Protein AF-A0A3P1UNA5-F1 (afdb_monomer)

Structure (mmCIF, N/CA/C/O backbone):
data_AF-A0A3P1UNA5-F1
#
_entry.id   AF-A0A3P1UNA5-F1
#
loop_
_atom_site.group_PDB
_atom_site.id
_atom_site.type_symbol
_atom_site.label_atom_id
_atom_site.label_alt_id
_atom_site.label_comp_id
_atom_site.label_asym_id
_atom_site.label_entity_id
_atom_site.label_seq_id
_atom_site.pdbx_PDB_ins_code
_atom_site.Cartn_x
_atom_site.Cartn_y
_atom_site.Cartn_z
_atom_site.occupancy
_atom_site.B_iso_or_equiv
_atom_site.auth_seq_id
_atom_site.auth_comp_id
_atom_site.auth_asym_id
_atom_site.auth_atom_id
_atom_site.pdbx_PDB_model_num
ATOM 1 N N . MET A 1 1 ? -1.701 0.897 20.582 1.00 73.94 1 MET A N 1
ATOM 2 C CA . MET A 1 1 ? -2.559 1.013 19.388 1.00 73.94 1 MET A CA 1
ATOM 3 C C . MET A 1 1 ? -2.277 -0.140 18.445 1.00 73.94 1 MET A C 1
ATOM 5 O O . MET A 1 1 ? -1.118 -0.380 18.092 1.00 73.94 1 MET A O 1
ATOM 9 N N . GLU A 1 2 ? -3.327 -0.855 18.080 1.00 85.75 2 GLU A N 1
ATOM 10 C CA . GLU A 1 2 ? -3.292 -2.037 17.225 1.00 85.75 2 GLU A CA 1
ATOM 11 C C . GLU A 1 2 ? -4.383 -1.935 16.168 1.00 85.75 2 GLU A C 1
ATOM 13 O O . GLU A 1 2 ? -5.428 -1.318 16.398 1.00 85.75 2 GLU A O 1
ATOM 18 N N . ILE A 1 3 ? -4.098 -2.520 15.009 1.00 92.06 3 ILE A N 1
ATOM 19 C CA . ILE A 1 3 ? -5.025 -2.612 13.889 1.00 92.06 3 ILE A CA 1
ATOM 20 C C . ILE A 1 3 ? -5.842 -3.880 14.126 1.00 92.06 3 ILE A C 1
ATOM 22 O O . ILE A 1 3 ? -5.290 -4.974 14.101 1.00 92.06 3 ILE A O 1
ATOM 26 N N . LYS A 1 4 ? -7.141 -3.723 14.377 1.00 94.31 4 LYS A N 1
ATOM 27 C CA . LYS A 1 4 ? -8.074 -4.832 14.606 1.00 94.31 4 LYS A CA 1
ATOM 28 C C . LYS A 1 4 ? -8.324 -5.619 13.327 1.00 94.31 4 LYS A C 1
ATOM 30 O O . LYS A 1 4 ? -8.352 -6.842 13.321 1.00 94.31 4 LYS A O 1
ATOM 35 N N . LYS A 1 5 ? -8.589 -4.879 12.253 1.00 95.94 5 LYS A N 1
ATOM 36 C CA . LYS A 1 5 ? -8.876 -5.391 10.915 1.00 95.94 5 LYS A CA 1
ATOM 37 C C . LYS A 1 5 ? -8.589 -4.310 9.885 1.00 95.94 5 LYS A C 1
ATOM 39 O O . LYS A 1 5 ? -8.547 -3.123 10.215 1.00 95.94 5 LYS A O 1
ATOM 44 N N . TYR A 1 6 ? -8.451 -4.722 8.637 1.00 96.88 6 TYR A N 1
ATOM 45 C CA . TYR A 1 6 ? -8.363 -3.818 7.504 1.00 96.88 6 TYR A CA 1
ATOM 46 C C . TYR A 1 6 ? -9.189 -4.348 6.338 1.00 96.88 6 TYR A C 1
ATOM 48 O O . TYR A 1 6 ? -9.445 -5.544 6.235 1.00 96.88 6 TYR A O 1
ATOM 56 N N . ILE A 1 7 ? -9.609 -3.435 5.470 1.00 97.06 7 ILE A N 1
ATOM 57 C CA . ILE A 1 7 ? -10.307 -3.735 4.223 1.00 97.06 7 ILE A CA 1
ATOM 58 C C . ILE A 1 7 ? -9.559 -3.015 3.109 1.00 97.06 7 ILE A C 1
ATOM 60 O O . ILE A 1 7 ? -9.365 -1.798 3.187 1.00 97.06 7 ILE A O 1
ATOM 64 N N . LEU A 1 8 ? -9.153 -3.757 2.079 1.00 97.56 8 LEU A N 1
ATOM 65 C CA . LEU A 1 8 ? -8.716 -3.175 0.814 1.00 97.56 8 LEU A CA 1
ATOM 66 C C . LEU A 1 8 ? -9.949 -2.591 0.121 1.00 97.56 8 LEU A C 1
ATOM 68 O O . LEU A 1 8 ? -10.838 -3.323 -0.300 1.00 97.56 8 LEU A O 1
ATOM 72 N N . LYS A 1 9 ? -10.029 -1.263 0.058 1.00 97.50 9 LYS A N 1
ATOM 73 C CA . LYS A 1 9 ? -11.167 -0.552 -0.530 1.00 97.50 9 LYS A CA 1
ATOM 74 C C . LYS A 1 9 ? -10.996 -0.361 -2.031 1.00 97.50 9 LYS A C 1
ATOM 76 O O . LYS A 1 9 ? -11.975 -0.416 -2.767 1.00 97.50 9 LYS A O 1
ATOM 81 N N . LYS A 1 10 ? -9.777 -0.039 -2.461 1.00 97.38 10 LYS A N 1
ATOM 82 C CA . LYS A 1 10 ? -9.482 0.273 -3.857 1.00 97.38 10 LYS A CA 1
ATOM 83 C C . LYS A 1 10 ? -8.055 -0.120 -4.200 1.00 97.38 10 LYS A C 1
AT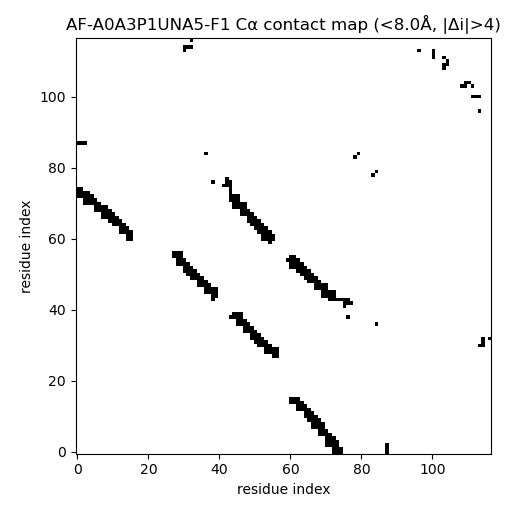OM 85 O O . LYS A 1 10 ? -7.152 0.140 -3.406 1.00 97.38 10 LYS A O 1
ATOM 90 N N . PHE A 1 11 ? -7.874 -0.699 -5.376 1.00 97.50 11 PHE A N 1
ATOM 91 C CA . PHE A 1 11 ? -6.576 -0.996 -5.965 1.00 97.50 11 PHE A CA 1
ATOM 92 C C . PHE A 1 11 ? -6.643 -0.567 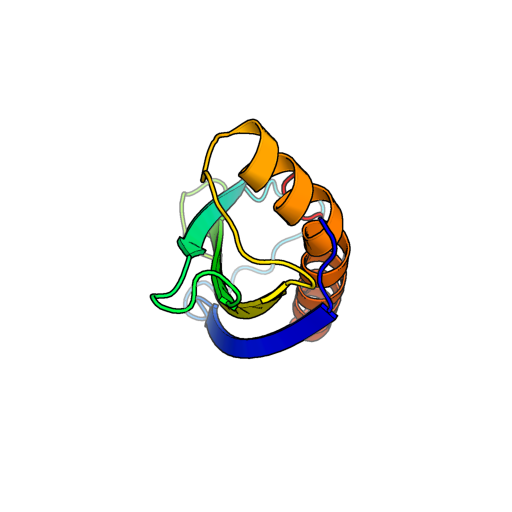-7.433 1.00 97.50 11 PHE A C 1
ATOM 94 O O . PHE A 1 11 ? -7.172 -1.299 -8.263 1.00 97.50 11 PHE A O 1
ATOM 101 N N . ASP A 1 12 ? -6.184 0.648 -7.725 1.00 97.19 12 ASP A N 1
ATOM 102 C CA . ASP A 1 12 ? -6.138 1.186 -9.085 1.00 97.19 12 ASP A CA 1
ATOM 103 C C . ASP A 1 12 ? -4.698 1.241 -9.564 1.00 97.19 12 ASP A C 1
ATOM 105 O O . ASP A 1 12 ? -3.814 1.649 -8.807 1.00 97.19 12 ASP A O 1
ATOM 109 N N . TYR A 1 13 ? -4.481 0.938 -10.835 1.00 95.38 13 TYR A N 1
ATOM 110 C CA . TYR A 1 13 ? -3.198 1.146 -11.479 1.00 95.38 13 TYR A CA 1
ATOM 111 C C . TYR A 1 13 ? -3.372 1.621 -12.921 1.00 95.38 13 TYR A C 1
ATOM 113 O O . TYR A 1 13 ? -4.380 1.333 -13.562 1.00 95.38 13 TYR A O 1
ATOM 121 N N . ASP A 1 14 ? -2.377 2.351 -13.407 1.00 92.62 14 ASP A N 1
ATOM 122 C CA . ASP A 1 14 ? -2.243 2.788 -14.793 1.00 92.62 14 ASP A CA 1
ATOM 123 C C . ASP A 1 14 ? -0.816 2.487 -15.253 1.00 92.62 14 ASP A C 1
ATOM 125 O O . ASP A 1 14 ? 0.144 2.844 -14.564 1.00 92.62 14 ASP A O 1
ATOM 129 N N . ILE A 1 15 ? -0.686 1.789 -16.379 1.00 87.56 15 ILE A N 1
ATOM 130 C CA . ILE A 1 15 ? 0.592 1.364 -16.954 1.00 87.56 15 ILE A CA 1
ATOM 131 C C . ILE A 1 15 ? 0.717 2.006 -18.323 1.00 87.56 15 ILE A C 1
ATOM 133 O O . ILE A 1 15 ? -0.161 1.875 -19.177 1.00 87.56 15 ILE A O 1
ATOM 137 N N . ASN A 1 16 ? 1.849 2.656 -18.558 1.00 82.81 16 ASN A N 1
ATOM 138 C CA . ASN A 1 16 ? 2.115 3.265 -19.846 1.00 82.81 16 ASN A CA 1
ATOM 139 C C . ASN A 1 16 ? 2.558 2.217 -20.876 1.00 82.81 16 ASN A C 1
ATOM 141 O O . ASN A 1 16 ? 3.743 1.951 -21.048 1.00 82.81 16 ASN A O 1
ATOM 145 N N . VAL A 1 17 ? 1.595 1.659 -21.606 1.00 74.00 17 VAL A N 1
ATOM 146 C CA . VAL A 1 17 ? 1.845 0.672 -22.673 1.00 74.00 17 VAL A CA 1
ATOM 147 C C . VAL A 1 17 ? 2.323 1.291 -23.992 1.00 74.00 17 VAL A C 1
ATOM 149 O O . VAL A 1 17 ? 2.671 0.568 -24.924 1.00 74.00 17 VAL A O 1
ATOM 152 N N . SER A 1 18 ? 2.322 2.626 -24.102 1.00 68.19 18 SER A N 1
ATOM 153 C CA . SER A 1 18 ? 2.750 3.321 -25.324 1.00 68.19 18 SER A CA 1
ATOM 154 C C . SER A 1 18 ? 4.273 3.342 -25.471 1.00 68.19 18 SER A C 1
ATOM 156 O O . SER A 1 18 ? 4.792 3.285 -26.587 1.00 68.19 18 SER A O 1
ATOM 158 N N . ASN A 1 19 ? 4.990 3.327 -24.344 1.00 66.06 19 ASN A N 1
ATOM 159 C CA . ASN A 1 19 ? 6.427 3.136 -24.321 1.00 66.06 19 ASN A CA 1
ATOM 160 C C . ASN A 1 19 ? 6.721 1.629 -24.367 1.00 66.06 19 ASN A C 1
ATOM 162 O O . ASN A 1 19 ? 6.765 0.967 -23.337 1.00 66.06 19 ASN A O 1
ATOM 166 N N . LYS A 1 20 ? 6.924 1.066 -25.566 1.00 64.06 20 LYS A N 1
ATOM 167 C CA . LYS A 1 20 ? 7.290 -0.356 -25.777 1.00 64.06 20 LYS A CA 1
ATOM 168 C C . LYS A 1 20 ? 8.699 -0.713 -25.263 1.00 64.06 20 LYS A C 1
ATOM 170 O O . LYS A 1 20 ? 9.281 -1.708 -25.692 1.00 64.06 20 LYS A O 1
ATOM 175 N N . LYS A 1 21 ? 9.280 0.126 -24.408 1.00 69.00 21 LYS A N 1
ATOM 176 C CA . LYS A 1 21 ? 10.603 -0.068 -23.836 1.00 69.00 21 LYS A CA 1
ATOM 177 C C . LYS A 1 21 ? 10.537 -1.210 -22.825 1.00 69.00 21 LYS A C 1
ATOM 179 O O . LYS A 1 21 ? 9.774 -1.163 -21.864 1.00 69.00 21 LYS A O 1
ATOM 184 N N . PHE A 1 22 ? 11.339 -2.240 -23.061 1.00 69.06 22 PHE A N 1
ATOM 185 C CA . PHE A 1 22 ? 11.577 -3.288 -22.079 1.00 69.06 22 PHE A CA 1
ATOM 186 C C . PHE A 1 22 ? 12.664 -2.800 -21.129 1.00 69.06 22 PHE A C 1
ATOM 188 O O . PHE A 1 22 ? 13.791 -2.565 -21.561 1.00 69.06 22 PHE A O 1
ATOM 195 N N . TYR A 1 23 ? 12.312 -2.630 -19.857 1.00 71.81 23 TYR A N 1
ATOM 196 C CA . TYR A 1 23 ? 13.266 -2.215 -18.836 1.00 71.81 23 TYR A CA 1
ATOM 197 C C . TYR A 1 23 ? 14.202 -3.380 -18.504 1.00 71.81 23 TYR A C 1
ATOM 199 O O . TYR A 1 23 ? 13.740 -4.469 -18.151 1.00 71.81 23 TYR A O 1
ATOM 207 N N . THR A 1 24 ? 15.511 -3.170 -18.648 1.00 68.81 24 THR A N 1
ATOM 208 C CA . THR A 1 24 ? 16.523 -4.158 -18.248 1.00 68.81 24 THR A CA 1
ATOM 209 C C . THR A 1 24 ? 16.914 -3.959 -16.778 1.00 68.81 24 THR A C 1
ATOM 211 O O . THR A 1 24 ? 16.713 -2.872 -16.234 1.00 68.81 24 THR A O 1
ATOM 214 N N . PRO A 1 25 ? 17.482 -4.979 -16.104 1.00 67.62 25 PRO A N 1
ATOM 215 C CA . PRO A 1 25 ? 17.882 -4.869 -14.697 1.00 67.62 25 PRO A CA 1
ATOM 216 C C . PRO A 1 25 ? 18.883 -3.743 -14.386 1.00 67.62 25 PRO A C 1
ATOM 218 O O . PRO A 1 25 ? 18.937 -3.288 -13.247 1.00 67.62 25 PRO A O 1
ATOM 221 N N . ASP A 1 26 ? 19.655 -3.294 -15.380 1.00 71.12 26 ASP A N 1
ATOM 222 C CA . ASP A 1 26 ? 20.679 -2.251 -15.228 1.00 71.12 26 ASP A CA 1
ATOM 223 C C . ASP A 1 26 ? 20.108 -0.825 -15.330 1.00 71.12 26 ASP A C 1
ATOM 225 O O . ASP A 1 26 ? 20.807 0.158 -15.071 1.00 71.12 26 ASP A O 1
ATOM 229 N N . GLU A 1 27 ? 18.835 -0.678 -15.708 1.00 76.94 27 GLU A N 1
ATOM 230 C CA . GLU A 1 27 ? 18.196 0.628 -15.803 1.00 76.94 27 GLU A CA 1
ATOM 231 C C . GLU A 1 27 ? 17.719 1.126 -14.438 1.00 76.94 27 GLU A C 1
ATOM 233 O O . GLU A 1 27 ? 17.069 0.432 -13.657 1.00 76.94 27 GLU A O 1
ATOM 238 N N . THR A 1 28 ? 18.010 2.393 -14.152 1.00 81.81 28 THR A N 1
ATOM 239 C CA . THR A 1 28 ? 17.527 3.032 -12.929 1.00 81.81 28 THR A CA 1
ATOM 240 C C . THR A 1 28 ? 16.061 3.424 -13.081 1.00 81.81 28 THR A C 1
ATOM 242 O O . THR A 1 28 ? 15.704 4.241 -13.930 1.00 81.81 28 THR A O 1
ATOM 245 N N . ILE A 1 29 ? 15.221 2.886 -12.199 1.00 87.25 29 ILE A N 1
ATOM 246 C CA . ILE A 1 29 ? 13.813 3.258 -12.063 1.00 87.25 29 ILE A CA 1
ATOM 247 C C . ILE A 1 29 ? 13.651 4.080 -10.785 1.00 87.25 29 ILE A C 1
ATOM 249 O O . ILE A 1 29 ? 14.028 3.648 -9.694 1.00 87.25 29 ILE A O 1
ATOM 253 N N . LYS A 1 30 ? 13.050 5.264 -10.900 1.00 91.25 30 LYS A N 1
ATOM 254 C CA . LYS A 1 30 ? 12.744 6.123 -9.753 1.00 91.25 30 LYS A CA 1
ATOM 255 C C . LYS A 1 30 ? 11.314 5.868 -9.298 1.00 91.25 30 LYS A C 1
ATOM 257 O O . LYS A 1 30 ? 10.395 5.764 -10.106 1.00 91.25 30 LYS A O 1
ATOM 262 N N . GLN A 1 31 ? 11.115 5.812 -7.986 1.00 93.44 31 GLN A N 1
ATOM 263 C CA . GLN A 1 31 ? 9.797 5.641 -7.381 1.00 93.44 31 GLN A CA 1
ATOM 264 C C . GLN A 1 31 ? 9.511 6.762 -6.388 1.00 93.44 31 GLN A C 1
ATOM 266 O O . GLN A 1 31 ? 10.363 7.127 -5.578 1.00 93.44 31 GLN A O 1
ATOM 271 N N . LYS A 1 32 ? 8.286 7.285 -6.422 1.00 94.25 32 LYS A N 1
ATOM 272 C CA . LYS A 1 32 ? 7.793 8.286 -5.479 1.00 94.25 32 LYS A CA 1
ATOM 273 C C . LYS A 1 32 ? 6.622 7.720 -4.690 1.00 94.25 32 LYS A C 1
ATOM 275 O O . LYS A 1 32 ? 5.553 7.480 -5.246 1.00 94.25 32 LYS A O 1
ATOM 280 N N . LEU A 1 33 ? 6.824 7.552 -3.385 1.00 96.19 33 LEU A N 1
ATOM 281 C CA . LEU A 1 33 ? 5.790 7.120 -2.452 1.00 96.19 33 LEU A CA 1
ATOM 282 C C . LEU A 1 33 ? 5.046 8.330 -1.874 1.00 96.19 33 LEU A C 1
ATOM 284 O O . LEU A 1 33 ? 5.642 9.231 -1.287 1.00 96.19 33 LEU A O 1
ATOM 288 N N . GLY A 1 34 ? 3.724 8.334 -2.012 1.00 96.62 34 GLY A N 1
ATOM 289 C CA . GLY A 1 34 ? 2.822 9.260 -1.337 1.00 96.62 34 GLY A CA 1
ATOM 290 C C . GLY A 1 34 ? 1.911 8.511 -0.373 1.00 96.62 34 GLY A C 1
ATOM 291 O O . GLY A 1 34 ? 1.250 7.552 -0.765 1.00 96.62 34 GLY A O 1
ATOM 292 N N . ILE A 1 35 ? 1.830 8.968 0.876 1.00 96.44 35 ILE A N 1
ATOM 293 C CA . ILE A 1 35 ? 0.959 8.377 1.898 1.00 96.44 35 ILE A CA 1
ATOM 294 C C . ILE A 1 35 ? 0.004 9.447 2.413 1.00 96.44 35 ILE A C 1
ATOM 296 O O . ILE A 1 35 ? 0.427 10.521 2.833 1.00 96.44 35 ILE A O 1
ATOM 300 N N . ASN A 1 36 ? -1.291 9.147 2.403 1.00 95.81 36 ASN A N 1
ATOM 301 C CA . ASN A 1 36 ? -2.312 9.990 3.009 1.00 95.81 36 ASN A CA 1
ATOM 302 C C . ASN A 1 36 ? -3.069 9.212 4.086 1.00 95.81 36 ASN A C 1
ATOM 304 O O . ASN A 1 36 ? -3.553 8.102 3.847 1.00 95.81 36 ASN A O 1
ATOM 308 N N . VAL A 1 37 ? -3.190 9.824 5.260 1.00 94.19 37 VAL A N 1
ATOM 309 C CA . VAL A 1 37 ? -3.806 9.241 6.447 1.00 94.19 37 VAL A CA 1
ATOM 310 C C . VAL A 1 37 ? -4.932 10.148 6.915 1.00 94.19 37 VAL A C 1
ATOM 312 O O . VAL A 1 37 ? -4.724 11.330 7.169 1.00 94.19 37 VAL A O 1
ATOM 315 N N . LYS A 1 38 ? -6.136 9.591 7.053 1.00 94.88 38 LYS A N 1
ATOM 316 C CA . LYS A 1 38 ? -7.310 10.328 7.524 1.00 94.88 38 LYS A CA 1
ATOM 317 C C . LYS A 1 38 ? -8.116 9.484 8.497 1.00 94.88 38 LYS A C 1
ATOM 319 O O . LYS A 1 38 ? -8.654 8.451 8.114 1.00 94.88 38 LYS A O 1
ATOM 324 N N . VAL A 1 39 ? -8.257 9.938 9.737 1.00 93.38 39 VAL A N 1
ATOM 325 C CA . VAL A 1 39 ? -9.183 9.323 10.700 1.00 93.38 39 VAL A CA 1
ATOM 326 C C . VAL A 1 39 ? -10.625 9.680 10.328 1.00 93.38 39 VAL A C 1
ATOM 32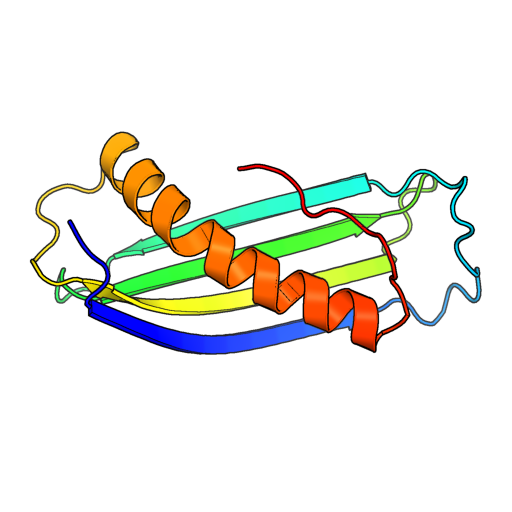8 O O . VAL A 1 39 ? -10.909 10.789 9.867 1.00 93.38 39 VAL A O 1
ATOM 331 N N . LEU A 1 40 ? -11.530 8.712 10.455 1.00 93.75 40 LEU A N 1
ATOM 332 C CA . LEU A 1 40 ? -12.953 8.874 10.176 1.00 93.75 40 LEU A CA 1
ATOM 333 C C . LEU A 1 40 ? -13.690 9.427 11.403 1.00 93.75 40 LEU A C 1
ATOM 335 O O . LEU A 1 40 ? -13.150 9.489 12.504 1.00 93.75 40 LEU A O 1
ATOM 339 N N . LYS A 1 41 ? -14.944 9.847 11.206 1.00 91.81 41 LYS A N 1
ATOM 340 C CA . LYS A 1 41 ? -15.741 10.527 12.242 1.00 91.81 41 LYS A CA 1
ATOM 341 C C . LYS A 1 41 ? -15.901 9.707 13.528 1.00 91.81 41 LYS A C 1
ATOM 343 O O . LYS A 1 41 ? -15.937 10.286 14.603 1.00 91.81 41 LYS A O 1
ATOM 348 N N . ASP A 1 42 ? -15.957 8.384 13.410 1.00 92.06 42 ASP A N 1
ATOM 349 C CA . ASP A 1 42 ? -16.089 7.455 14.539 1.00 92.06 42 ASP A CA 1
ATOM 350 C C . ASP A 1 42 ? -14.816 7.306 15.388 1.00 92.06 42 ASP A C 1
ATOM 352 O O . ASP A 1 42 ? -14.838 6.588 16.384 1.00 92.06 42 ASP A O 1
ATOM 356 N N . ARG A 1 43 ? -13.697 7.924 14.977 1.00 91.75 43 ARG A N 1
ATOM 357 C CA . ARG A 1 43 ? -12.372 7.846 15.614 1.00 91.75 43 ARG A CA 1
ATOM 358 C C . ARG A 1 43 ? -11.813 6.430 15.795 1.00 91.75 43 ARG A C 1
ATOM 360 O O . ARG A 1 43 ? -10.713 6.289 16.317 1.00 91.75 43 ARG A O 1
ATOM 367 N N . LYS A 1 44 ? -12.503 5.387 15.333 1.00 94.00 44 LYS A N 1
ATOM 368 C CA . LYS A 1 44 ? -12.054 3.985 15.356 1.00 94.00 44 LYS A CA 1
ATOM 369 C C . LYS A 1 44 ? -11.573 3.530 13.994 1.00 94.00 44 LYS A C 1
ATOM 371 O O . LYS A 1 44 ? -10.766 2.608 13.910 1.00 94.00 44 LYS A O 1
ATOM 376 N N . ASN A 1 45 ? -12.057 4.159 12.932 1.00 95.31 45 ASN A N 1
ATOM 377 C CA . ASN A 1 45 ? -11.693 3.832 11.572 1.00 95.31 45 ASN A CA 1
ATOM 378 C C . ASN A 1 45 ? -10.782 4.902 10.971 1.00 95.31 45 ASN A C 1
ATOM 380 O O . ASN A 1 45 ? -10.898 6.097 11.241 1.00 95.31 45 ASN A O 1
ATOM 384 N N . MET A 1 46 ? -9.870 4.465 10.114 1.00 94.88 46 MET A N 1
ATOM 385 C CA . MET A 1 46 ? -8.905 5.315 9.435 1.00 94.88 46 MET A CA 1
ATOM 386 C C . MET A 1 46 ? -8.843 4.934 7.963 1.00 94.88 46 MET A C 1
ATOM 388 O O . MET A 1 46 ? -8.689 3.766 7.618 1.00 94.88 46 MET A O 1
ATOM 392 N N . LYS A 1 47 ? -8.931 5.929 7.084 1.00 96.62 47 LYS A N 1
ATOM 393 C CA . LYS A 1 47 ? -8.589 5.781 5.677 1.00 96.62 47 LYS A CA 1
ATOM 394 C C . LYS A 1 47 ? -7.082 5.944 5.516 1.00 96.62 47 LYS A C 1
ATOM 396 O O . LYS A 1 47 ? -6.519 6.958 5.929 1.00 96.62 47 LYS A O 1
ATOM 401 N N . LEU A 1 48 ? -6.467 4.966 4.871 1.00 96.88 48 LEU A N 1
ATOM 402 C CA . LEU A 1 48 ? -5.057 4.978 4.516 1.00 96.88 48 LEU A CA 1
ATOM 403 C C . LEU A 1 48 ? -4.942 4.822 3.002 1.00 96.88 48 LEU A C 1
ATOM 405 O O . LEU A 1 48 ? -5.487 3.877 2.440 1.00 96.88 48 LEU A O 1
ATOM 409 N N . ALA A 1 49 ? -4.292 5.768 2.335 1.00 97.75 49 ALA A N 1
ATOM 410 C CA . ALA A 1 49 ? -4.101 5.735 0.892 1.00 97.75 49 ALA A CA 1
ATOM 411 C C . ALA A 1 49 ? -2.615 5.825 0.559 1.00 97.75 49 ALA A C 1
ATOM 413 O O . ALA A 1 49 ? -1.951 6.782 0.954 1.00 97.75 49 ALA A O 1
ATOM 414 N N . PHE A 1 50 ? -2.135 4.850 -0.200 1.00 98.00 50 PHE A N 1
ATOM 415 C CA . PHE A 1 50 ? -0.797 4.816 -0.764 1.00 98.00 50 PHE A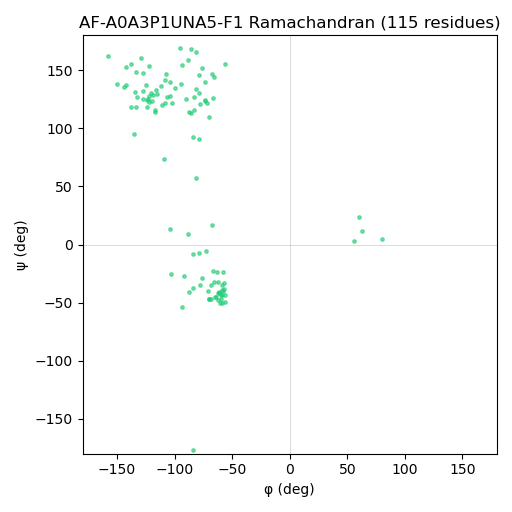 CA 1
ATOM 416 C C . PHE A 1 50 ? -0.865 5.150 -2.247 1.00 98.00 50 PHE A C 1
ATOM 418 O O . PHE A 1 50 ? -1.779 4.715 -2.953 1.00 98.00 50 PHE A O 1
ATOM 425 N N . LYS A 1 51 ? 0.108 5.924 -2.711 1.00 97.62 51 LYS A N 1
ATOM 426 C CA . LYS A 1 51 ? 0.351 6.211 -4.118 1.00 97.62 51 LYS A CA 1
ATOM 427 C C . LYS A 1 51 ? 1.802 5.900 -4.429 1.00 97.62 51 LYS A C 1
ATOM 429 O O . LYS A 1 51 ? 2.667 6.332 -3.671 1.00 97.62 51 LYS A O 1
ATOM 434 N N . ILE A 1 52 ? 2.051 5.178 -5.511 1.00 96.69 52 ILE A N 1
ATOM 435 C CA . ILE A 1 52 ? 3.398 4.980 -6.037 1.00 96.69 52 ILE A CA 1
ATOM 436 C C . ILE A 1 52 ? 3.394 5.435 -7.485 1.00 96.69 52 ILE A C 1
ATOM 438 O O . ILE A 1 52 ? 2.669 4.873 -8.302 1.00 96.69 52 ILE A O 1
ATOM 442 N N . ASP A 1 53 ? 4.205 6.444 -7.775 1.00 94.94 53 ASP A N 1
ATOM 443 C CA . ASP A 1 53 ? 4.516 6.843 -9.141 1.00 94.94 53 ASP A CA 1
ATOM 444 C C . ASP A 1 53 ? 5.905 6.303 -9.481 1.00 94.94 53 ASP A C 1
ATOM 446 O O . ASP A 1 53 ? 6.881 6.598 -8.785 1.00 94.94 53 ASP A O 1
ATOM 450 N N . MET A 1 54 ? 5.981 5.491 -10.527 1.00 92.62 54 MET A N 1
ATOM 451 C CA . MET A 1 54 ? 7.207 4.902 -11.041 1.00 92.62 54 MET A CA 1
ATOM 452 C C . MET A 1 54 ? 7.552 5.574 -12.365 1.00 92.62 54 MET A C 1
ATOM 454 O O . MET A 1 54 ? 6.746 5.556 -13.299 1.00 92.62 54 MET A O 1
ATOM 458 N N . ILE A 1 55 ? 8.737 6.171 -12.432 1.00 91.19 55 ILE A N 1
ATOM 459 C CA . ILE A 1 55 ? 9.238 6.889 -13.603 1.00 91.19 55 ILE A CA 1
ATOM 460 C C . ILE A 1 55 ? 10.623 6.369 -13.978 1.00 91.19 55 ILE A C 1
ATOM 4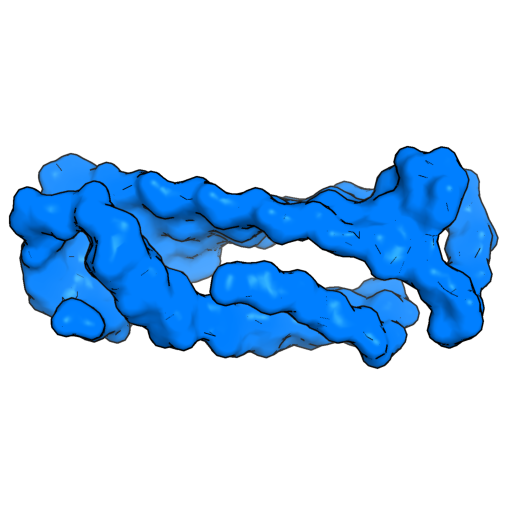62 O O . ILE A 1 55 ? 11.405 5.985 -13.105 1.00 91.19 55 ILE A O 1
ATOM 466 N N . ASP A 1 56 ? 10.933 6.371 -15.267 1.00 86.75 56 ASP A N 1
ATOM 467 C CA . ASP A 1 56 ? 12.290 6.094 -15.732 1.00 86.75 56 ASP A CA 1
ATOM 468 C C . ASP A 1 56 ? 13.179 7.348 -15.701 1.00 86.75 56 ASP A C 1
ATOM 470 O O . ASP A 1 56 ? 12.792 8.428 -15.235 1.00 86.75 56 ASP A O 1
ATOM 474 N N . ASN A 1 57 ? 14.416 7.191 -16.168 1.00 85.62 57 ASN A N 1
ATOM 475 C CA . ASN A 1 57 ? 15.398 8.270 -16.219 1.00 85.62 57 ASN A CA 1
ATOM 476 C C . ASN A 1 57 ? 14.997 9.429 -17.144 1.00 85.62 57 ASN A C 1
ATOM 478 O O . ASN A 1 57 ? 15.417 10.557 -16.884 1.00 85.62 57 ASN A O 1
ATOM 482 N N . ASP A 1 58 ? 14.137 9.180 -18.132 1.00 86.44 58 ASP A N 1
ATOM 483 C CA . ASP A 1 58 ? 13.610 10.184 -19.062 1.00 86.44 58 ASP A CA 1
ATOM 484 C C . ASP A 1 58 ? 12.334 10.858 -18.518 1.00 86.44 58 ASP A C 1
ATOM 486 O O . ASP A 1 58 ? 11.676 11.640 -19.205 1.00 86.44 58 ASP A O 1
ATOM 490 N N . ASN A 1 59 ? 11.990 10.591 -17.251 1.00 86.12 59 ASN A N 1
ATOM 491 C CA . ASN A 1 59 ? 10.766 11.026 -16.575 1.00 86.12 59 ASN A CA 1
ATOM 492 C C . ASN A 1 59 ? 9.479 10.514 -17.243 1.00 86.12 59 ASN A C 1
ATOM 494 O O . ASN A 1 59 ? 8.403 11.096 -17.058 1.00 86.12 59 ASN A O 1
ATOM 498 N N . ILE A 1 60 ? 9.560 9.415 -17.993 1.00 86.38 60 ILE A N 1
ATOM 499 C CA . ILE A 1 60 ? 8.386 8.761 -18.556 1.00 86.38 60 ILE A CA 1
ATOM 500 C C . ILE A 1 60 ? 7.730 7.944 -17.445 1.00 86.38 60 ILE A C 1
ATOM 502 O O . ILE A 1 60 ? 8.381 7.177 -16.736 1.00 86.38 60 ILE A O 1
ATOM 506 N N . ASN A 1 61 ? 6.415 8.111 -17.278 1.00 88.69 61 ASN A N 1
ATOM 507 C CA . ASN A 1 61 ? 5.652 7.295 -16.338 1.00 88.69 61 ASN A CA 1
ATOM 508 C C . ASN A 1 61 ? 5.629 5.846 -16.826 1.00 88.69 61 ASN A C 1
ATOM 510 O O . ASN A 1 61 ? 5.204 5.602 -17.952 1.00 88.69 61 ASN A O 1
ATOM 514 N N . ILE A 1 62 ? 6.034 4.922 -15.959 1.00 89.81 62 ILE A N 1
ATOM 515 C CA . ILE A 1 62 ? 5.967 3.471 -16.165 1.00 89.81 62 ILE A CA 1
ATOM 516 C C . ILE A 1 62 ? 4.663 2.943 -15.569 1.00 89.81 62 ILE A C 1
ATOM 518 O O . ILE A 1 62 ? 3.860 2.304 -16.247 1.00 89.81 62 ILE A O 1
ATOM 522 N N . LEU A 1 63 ? 4.445 3.259 -14.290 1.00 91.81 63 LEU A N 1
ATOM 523 C CA . LEU A 1 63 ? 3.326 2.786 -13.489 1.00 91.81 63 LEU A CA 1
ATOM 524 C C . LEU A 1 63 ? 2.875 3.893 -12.537 1.00 91.81 63 LEU A C 1
ATOM 526 O O . LEU A 1 63 ? 3.690 4.506 -11.848 1.00 91.81 63 LEU A O 1
ATOM 530 N N . LYS A 1 64 ? 1.564 4.094 -12.441 1.00 95.69 64 LYS A N 1
ATOM 531 C CA . LYS A 1 64 ? 0.929 4.848 -11.358 1.00 95.69 64 LYS A CA 1
ATOM 532 C C . LYS A 1 64 ? 0.020 3.912 -10.596 1.00 95.69 64 LYS A C 1
ATOM 534 O O . LYS A 1 64 ? -0.959 3.423 -11.144 1.00 95.69 64 LYS A O 1
ATOM 539 N N . LEU A 1 65 ? 0.331 3.672 -9.332 1.00 97.25 65 LEU A N 1
ATOM 540 C CA . LEU A 1 65 ? -0.428 2.794 -8.453 1.00 97.25 65 LEU A CA 1
ATOM 541 C C . LEU A 1 65 ? -1.103 3.616 -7.361 1.00 97.25 65 LEU A C 1
ATOM 543 O O . LEU A 1 65 ? -0.481 4.473 -6.732 1.00 97.25 65 LEU A O 1
ATOM 547 N N . LYS A 1 66 ? -2.366 3.310 -7.074 1.00 98.06 66 LYS A N 1
ATOM 548 C CA . LYS A 1 66 ? -3.104 3.868 -5.947 1.00 98.06 66 LYS A CA 1
ATOM 549 C C . LYS A 1 66 ? -3.839 2.766 -5.195 1.00 98.06 66 LYS A C 1
ATOM 551 O O . LYS A 1 66 ? -4.759 2.142 -5.715 1.00 98.06 66 LYS A O 1
ATOM 556 N N . VAL A 1 67 ? -3.487 2.594 -3.924 1.00 98.19 67 VAL A N 1
ATOM 557 C CA . VAL A 1 67 ? -4.093 1.590 -3.046 1.00 98.19 67 VAL A CA 1
ATOM 558 C C . VAL A 1 67 ? -4.742 2.274 -1.853 1.00 98.19 67 VAL A C 1
ATOM 560 O O . VAL A 1 67 ? -4.095 3.027 -1.127 1.00 98.19 67 VAL A O 1
ATOM 563 N N . GLU A 1 68 ? -6.032 2.033 -1.641 1.00 98.38 68 GLU A N 1
ATOM 564 C CA . GLU A 1 68 ? -6.794 2.603 -0.534 1.00 98.38 68 GLU A CA 1
ATOM 565 C C . GLU A 1 68 ? -7.290 1.511 0.411 1.00 98.38 68 GLU A C 1
ATOM 567 O O . GLU A 1 68 ? -7.915 0.538 -0.009 1.00 98.38 68 GLU A O 1
ATOM 572 N N . TYR A 1 69 ? -7.099 1.737 1.706 1.00 98.38 69 TYR A N 1
ATOM 573 C CA . TYR A 1 69 ? -7.554 0.879 2.787 1.00 98.38 69 TYR A CA 1
ATOM 574 C C . TYR A 1 69 ? -8.465 1.631 3.750 1.00 98.38 69 TYR A C 1
ATOM 576 O O . TYR A 1 69 ? -8.342 2.846 3.945 1.00 98.38 69 TYR A O 1
ATOM 584 N N . ILE A 1 70 ? -9.342 0.875 4.404 1.00 97.81 70 ILE A N 1
ATOM 585 C CA . ILE A 1 70 ? -9.972 1.275 5.661 1.00 97.81 70 ILE A CA 1
ATOM 586 C C . ILE A 1 70 ? -9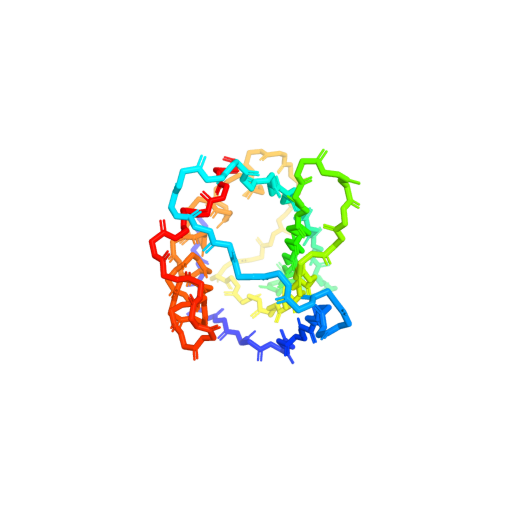.416 0.371 6.757 1.00 97.81 70 ILE A C 1
ATOM 588 O O . ILE A 1 70 ? -9.559 -0.847 6.690 1.00 97.81 70 ILE A O 1
ATOM 592 N N . LEU A 1 71 ? -8.782 0.971 7.759 1.00 96.69 71 LEU A N 1
ATOM 593 C CA . LEU A 1 71 ? -8.289 0.301 8.956 1.00 96.69 71 LEU A CA 1
ATOM 594 C C . LEU A 1 71 ? -9.284 0.518 10.089 1.00 96.69 71 LEU A C 1
ATOM 596 O O . LEU A 1 71 ? -9.703 1.650 10.312 1.00 96.69 71 LEU A O 1
ATOM 600 N N . THR A 1 72 ? -9.604 -0.532 10.835 1.00 96.38 72 THR A N 1
ATOM 601 C CA . THR A 1 72 ? -10.301 -0.424 12.120 1.00 96.38 72 THR A CA 1
ATOM 602 C C . THR A 1 72 ? -9.288 -0.644 13.232 1.00 96.38 72 THR A C 1
ATOM 604 O O . THR A 1 72 ? -8.569 -1.643 13.234 1.00 96.38 72 THR A O 1
ATOM 607 N N . LEU A 1 73 ? -9.231 0.275 14.186 1.00 94.25 73 LEU A N 1
ATOM 608 C CA . LEU A 1 73 ? -8.340 0.226 15.338 1.00 94.25 73 LEU A CA 1
ATOM 609 C C . LEU A 1 73 ? -9.045 -0.415 16.537 1.00 94.25 73 LEU A C 1
ATOM 611 O O . LEU A 1 73 ? -10.271 -0.378 16.644 1.00 94.25 73 LEU A O 1
ATOM 615 N N . ASN A 1 74 ? -8.266 -1.004 17.447 1.00 92.88 74 ASN A N 1
ATOM 616 C CA . ASN A 1 74 ? -8.811 -1.598 18.675 1.00 92.88 74 ASN A CA 1
ATOM 617 C C . ASN A 1 74 ? -9.428 -0.547 19.615 1.00 92.88 74 ASN A C 1
ATOM 619 O O . ASN A 1 74 ? -10.423 -0.837 20.273 1.00 92.88 74 ASN A O 1
ATOM 623 N N . ASN A 1 75 ? -8.879 0.672 19.621 1.00 90.50 75 ASN A N 1
ATOM 624 C CA . ASN A 1 75 ? -9.308 1.782 20.472 1.00 90.50 75 ASN A CA 1
ATOM 625 C C . ASN A 1 75 ? -9.543 3.045 19.633 1.00 90.50 75 ASN A C 1
ATOM 627 O O . ASN A 1 75 ? -9.022 3.164 18.522 1.00 90.50 75 ASN A O 1
ATOM 631 N N . GLU A 1 76 ? -10.297 3.993 20.186 1.00 91.31 76 GLU A N 1
ATOM 632 C CA . GLU A 1 76 ? -10.486 5.314 19.582 1.00 91.31 76 GLU A CA 1
ATOM 633 C C . GLU A 1 76 ? -9.185 6.118 19.544 1.00 91.31 76 GLU A C 1
ATOM 635 O O . GLU A 1 76 ? -8.353 6.059 20.452 1.00 91.31 76 GLU A O 1
ATOM 640 N N . VAL A 1 77 ? -9.021 6.895 18.477 1.00 88.56 77 VAL A N 1
ATOM 641 C CA . VAL A 1 77 ? -7.920 7.839 18.317 1.00 88.56 77 VAL A CA 1
ATOM 642 C C . VAL A 1 77 ? -8.302 9.152 18.981 1.00 88.56 77 VAL A C 1
ATOM 644 O O . VAL A 1 77 ? -9.212 9.846 18.527 1.00 88.56 77 VAL A O 1
ATOM 647 N N . LEU A 1 78 ? -7.589 9.488 20.053 1.00 85.12 78 LEU A N 1
ATOM 648 C CA . LEU A 1 78 ? -7.774 10.745 20.777 1.00 85.12 78 LEU A CA 1
ATOM 649 C C . LEU A 1 78 ? -6.989 11.897 20.139 1.00 85.12 78 LEU A C 1
ATOM 651 O O . LEU A 1 78 ? -7.502 13.008 20.066 1.00 85.12 78 LEU A O 1
ATOM 655 N N . ASP A 1 79 ? -5.783 11.616 19.640 1.00 84.88 79 ASP A N 1
ATOM 656 C CA . ASP A 1 79 ? -4.904 12.598 19.005 1.00 84.88 79 ASP A CA 1
ATOM 657 C C . ASP A 1 79 ? -4.166 11.987 17.800 1.00 84.88 79 ASP A C 1
ATOM 659 O O . ASP A 1 79 ? -3.691 10.847 17.848 1.00 84.88 79 ASP A O 1
ATOM 663 N N . ILE A 1 80 ? -4.084 12.750 16.707 1.00 85.81 80 ILE A N 1
ATOM 664 C CA . ILE A 1 80 ? -3.469 12.348 15.435 1.00 85.81 80 ILE A CA 1
ATOM 665 C C . ILE A 1 80 ? -2.170 13.129 15.269 1.00 85.81 80 ILE A C 1
ATOM 667 O O . ILE A 1 80 ? -2.056 14.045 14.458 1.00 85.81 80 ILE A O 1
ATOM 671 N N . ASN A 1 81 ? -1.166 12.743 16.045 1.00 90.00 81 ASN A N 1
ATOM 672 C CA . ASN A 1 81 ? 0.173 13.302 15.922 1.00 90.00 81 ASN A CA 1
ATOM 673 C C . ASN A 1 81 ? 1.081 12.437 15.030 1.00 90.00 81 ASN A C 1
ATOM 675 O O . ASN A 1 81 ? 0.772 11.296 14.666 1.00 90.00 81 ASN A O 1
ATOM 679 N N . LYS A 1 82 ? 2.250 12.984 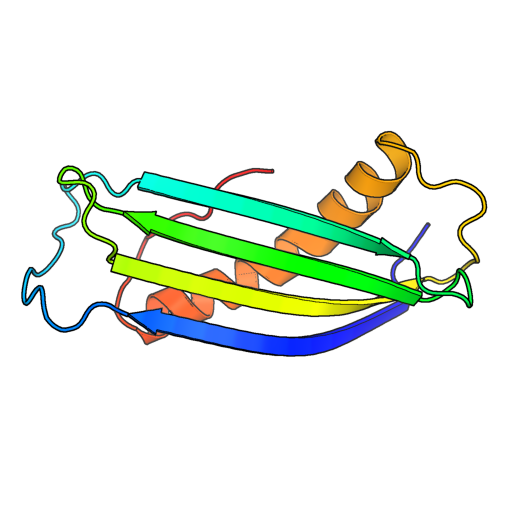14.680 1.00 90.81 82 LYS A N 1
ATOM 680 C CA . LYS A 1 82 ? 3.239 12.323 13.813 1.00 90.81 82 LYS A CA 1
ATOM 681 C C . LYS A 1 82 ? 3.682 10.958 14.356 1.00 90.81 82 LYS A C 1
ATOM 683 O O . LYS A 1 82 ? 3.855 10.019 13.581 1.00 90.81 82 LYS A O 1
ATOM 688 N N . SER A 1 83 ? 3.840 10.836 15.675 1.00 91.56 83 SER A N 1
ATOM 689 C CA . SER A 1 83 ? 4.244 9.585 16.333 1.00 91.56 83 SER A CA 1
ATOM 690 C C . SER A 1 83 ? 3.182 8.497 16.168 1.00 91.56 83 SER A C 1
ATOM 692 O O . SER A 1 83 ? 3.486 7.368 15.776 1.00 91.56 83 SER A O 1
ATOM 694 N N . PHE A 1 84 ? 1.915 8.858 16.377 1.00 90.62 84 PHE A N 1
ATOM 695 C CA . PHE A 1 84 ? 0.782 7.971 16.157 1.00 90.62 84 PHE A CA 1
ATOM 696 C C . PHE A 1 84 ? 0.722 7.470 14.708 1.00 90.62 84 PHE A C 1
ATOM 698 O O . PHE A 1 84 ? 0.661 6.259 14.481 1.00 90.62 84 PHE A O 1
ATOM 705 N N . VAL A 1 85 ? 0.809 8.381 13.732 1.00 91.38 85 VAL A N 1
ATOM 706 C CA . VAL A 1 85 ? 0.795 8.024 12.305 1.00 91.38 85 VAL A CA 1
ATOM 707 C C . VAL A 1 85 ? 1.957 7.088 11.966 1.00 91.38 85 VAL A C 1
ATOM 709 O O . VAL A 1 85 ? 1.729 6.032 11.378 1.00 91.38 85 VAL A O 1
ATOM 712 N N . LYS A 1 86 ? 3.181 7.403 12.414 1.00 93.44 86 LYS A N 1
ATOM 713 C CA . LYS A 1 86 ? 4.363 6.557 12.184 1.00 93.44 86 LYS A CA 1
ATOM 714 C C . LYS A 1 86 ? 4.180 5.147 12.751 1.00 93.44 86 LYS A C 1
ATOM 716 O O . LYS A 1 86 ? 4.552 4.179 12.098 1.00 93.44 86 LYS A O 1
ATOM 721 N N . LYS A 1 87 ? 3.563 5.014 13.929 1.00 92.56 87 LYS A N 1
ATOM 722 C CA . LYS A 1 87 ? 3.291 3.718 14.573 1.00 92.56 87 LYS A CA 1
ATOM 723 C C . LYS A 1 87 ? 2.248 2.878 13.832 1.00 92.56 87 LYS A C 1
ATOM 725 O O . LYS A 1 87 ? 2.340 1.653 13.838 1.00 92.56 87 LYS A O 1
ATOM 730 N N . ILE A 1 88 ? 1.238 3.508 13.233 1.00 92.75 88 ILE A N 1
ATOM 731 C CA . ILE A 1 88 ? 0.267 2.798 12.388 1.00 92.75 88 ILE A CA 1
ATOM 732 C C . ILE A 1 88 ? 0.930 2.356 11.087 1.00 92.75 88 ILE A C 1
ATOM 734 O O . ILE A 1 88 ? 0.814 1.189 10.712 1.00 92.75 88 ILE A O 1
ATOM 738 N N . LEU A 1 89 ? 1.663 3.260 10.433 1.00 94.38 89 LEU A N 1
ATOM 739 C CA . LEU A 1 89 ? 2.350 2.958 9.183 1.00 94.38 89 LEU A CA 1
ATOM 740 C C . LEU A 1 89 ? 3.407 1.871 9.367 1.00 94.38 89 LEU A C 1
ATOM 742 O O . LEU A 1 89 ? 3.426 0.948 8.570 1.00 94.38 89 LEU A O 1
ATOM 746 N N . SER A 1 90 ? 4.196 1.874 10.445 1.00 94.50 90 SER A N 1
ATOM 747 C CA . SER A 1 90 ? 5.229 0.845 10.653 1.00 94.50 90 SER A CA 1
ATOM 748 C C . SER A 1 90 ? 4.653 -0.562 10.778 1.00 94.50 90 SER A C 1
ATOM 750 O O . SER A 1 90 ? 5.270 -1.527 10.338 1.00 94.50 90 SER A O 1
ATOM 752 N N . LYS A 1 91 ? 3.443 -0.683 11.332 1.00 93.69 91 LYS A N 1
ATOM 753 C CA . LYS A 1 91 ? 2.722 -1.955 11.415 1.00 93.69 91 LYS A CA 1
ATOM 754 C C . LYS A 1 91 ? 2.063 -2.348 10.098 1.00 93.69 91 LYS A C 1
ATOM 756 O O . LYS A 1 91 ? 1.961 -3.534 9.804 1.00 93.69 91 LYS A O 1
ATOM 761 N N . PHE A 1 92 ? 1.569 -1.376 9.334 1.00 95.69 92 PHE A N 1
ATOM 762 C CA . PHE A 1 92 ? 0.780 -1.648 8.134 1.00 95.69 92 PHE A CA 1
ATOM 763 C C . PHE A 1 92 ? 1.613 -1.729 6.852 1.00 95.69 92 PHE A C 1
ATOM 765 O O . PHE A 1 92 ? 1.238 -2.440 5.921 1.00 95.69 92 PHE A O 1
ATOM 772 N N . TYR A 1 93 ? 2.753 -1.041 6.802 1.00 95.62 93 TYR A N 1
ATOM 773 C CA . TYR A 1 93 ? 3.616 -0.989 5.629 1.00 95.62 93 TYR A CA 1
ATOM 774 C C . TYR A 1 93 ? 4.055 -2.375 5.149 1.00 95.62 93 TYR A C 1
ATOM 776 O O . TYR A 1 93 ? 3.902 -2.630 3.963 1.00 95.62 93 TYR A O 1
ATOM 784 N N . PRO A 1 94 ? 4.455 -3.329 6.015 1.00 95.31 94 PRO A N 1
ATOM 785 C CA . PRO A 1 94 ? 4.807 -4.676 5.559 1.00 95.31 94 PRO A CA 1
ATOM 786 C C . PRO A 1 94 ? 3.667 -5.404 4.828 1.00 95.31 94 PRO A C 1
ATOM 788 O O . PRO A 1 94 ? 3.910 -6.141 3.873 1.00 95.31 94 PRO A O 1
ATOM 791 N N . ILE A 1 95 ? 2.413 -5.179 5.243 1.00 95.44 95 ILE A N 1
ATOM 792 C CA . ILE A 1 95 ? 1.224 -5.760 4.599 1.00 95.44 95 ILE A CA 1
ATOM 793 C C . ILE A 1 95 ? 1.040 -5.148 3.208 1.00 95.44 95 ILE A C 1
ATOM 795 O O . ILE A 1 95 ? 0.844 -5.867 2.228 1.00 95.44 95 ILE A O 1
ATOM 799 N N . PHE A 1 96 ? 1.143 -3.820 3.124 1.00 96.75 96 PHE A N 1
ATOM 800 C CA . PHE A 1 96 ? 1.092 -3.087 1.864 1.00 96.75 96 PHE A CA 1
ATOM 801 C C . PHE A 1 96 ? 2.220 -3.514 0.913 1.00 96.75 96 PHE A C 1
ATOM 803 O O . PHE A 1 96 ? 1.936 -3.883 -0.224 1.00 96.75 96 PHE A O 1
ATOM 810 N N . SER A 1 97 ? 3.469 -3.548 1.381 1.00 95.88 97 SER A N 1
ATOM 811 C CA . SER A 1 97 ? 4.634 -3.925 0.578 1.00 95.88 97 SER A CA 1
ATOM 812 C C . SER A 1 97 ? 4.495 -5.330 0.010 1.00 95.88 97 SER A C 1
ATOM 814 O O . SER A 1 97 ? 4.733 -5.527 -1.175 1.00 95.88 97 SER A O 1
ATOM 816 N N . LYS A 1 98 ? 4.030 -6.299 0.810 1.00 95.75 98 LYS A N 1
ATOM 817 C CA . LYS A 1 98 ? 3.790 -7.662 0.320 1.00 95.75 98 LYS A CA 1
ATOM 818 C C . LYS A 1 98 ? 2.760 -7.694 -0.815 1.00 95.75 98 LYS A C 1
ATOM 820 O O . LYS A 1 98 ? 2.978 -8.388 -1.804 1.00 95.75 98 LYS A O 1
ATOM 825 N N . LEU A 1 99 ? 1.659 -6.945 -0.694 1.00 96.50 99 LEU A N 1
ATOM 826 C CA . LEU A 1 99 ? 0.650 -6.860 -1.755 1.00 96.50 99 LEU A CA 1
ATOM 827 C C . LEU A 1 99 ? 1.238 -6.266 -3.040 1.00 96.50 99 LEU A C 1
ATOM 829 O O . LEU A 1 99 ? 1.027 -6.815 -4.119 1.00 96.50 99 LEU A O 1
ATOM 833 N N . VAL A 1 100 ? 1.964 -5.152 -2.929 1.00 96.12 100 VAL A N 1
ATOM 834 C CA . VAL A 1 100 ? 2.485 -4.444 -4.104 1.00 96.12 100 VAL A CA 1
ATOM 835 C C . VAL A 1 100 ? 3.611 -5.219 -4.783 1.00 96.12 100 VAL A C 1
ATOM 837 O O . VAL A 1 100 ? 3.606 -5.308 -6.004 1.00 96.12 100 VAL A O 1
ATOM 840 N N . LEU A 1 101 ? 4.519 -5.847 -4.032 1.00 95.12 101 LEU A N 1
ATOM 841 C CA . LEU A 1 101 ? 5.575 -6.688 -4.610 1.00 95.12 101 LEU A CA 1
ATOM 842 C C . LEU A 1 101 ? 4.995 -7.882 -5.378 1.00 95.12 101 LEU A C 1
ATOM 844 O O . LEU A 1 101 ? 5.446 -8.186 -6.480 1.00 95.12 101 LEU A O 1
ATOM 848 N N . ASN A 1 102 ? 3.951 -8.523 -4.843 1.00 95.44 102 ASN A N 1
ATOM 849 C CA . ASN A 1 102 ? 3.245 -9.582 -5.566 1.00 95.44 102 ASN A CA 1
ATOM 850 C C . ASN A 1 102 ? 2.621 -9.060 -6.868 1.00 95.44 102 ASN A C 1
ATOM 852 O O . ASN A 1 102 ? 2.698 -9.730 -7.897 1.00 95.44 102 ASN A O 1
ATOM 856 N N . PHE A 1 103 ? 2.026 -7.865 -6.834 1.00 95.00 103 PHE A N 1
ATOM 857 C CA . PHE A 1 103 ? 1.471 -7.229 -8.025 1.00 95.00 103 PHE A CA 1
ATOM 858 C C . PHE A 1 103 ? 2.554 -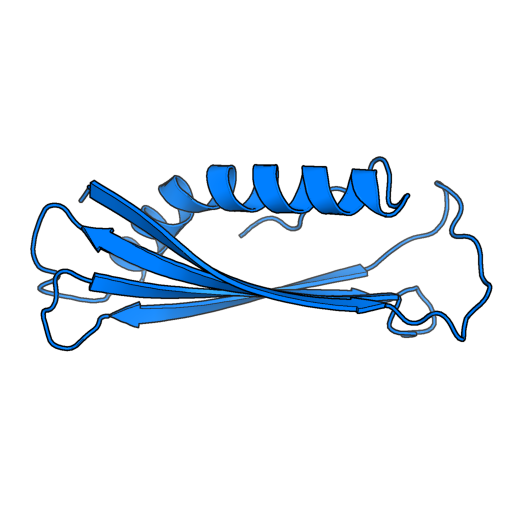6.893 -9.058 1.00 95.00 103 PHE A C 1
ATOM 860 O O . PHE A 1 103 ? 2.381 -7.231 -10.225 1.00 95.00 103 PHE A O 1
ATOM 867 N N . TYR A 1 104 ? 3.685 -6.316 -8.644 1.00 92.31 104 TYR A N 1
ATOM 868 C CA . TYR A 1 104 ? 4.819 -6.016 -9.526 1.00 92.31 104 TYR A CA 1
ATOM 869 C C . TYR A 1 104 ? 5.306 -7.270 -10.251 1.00 92.31 104 TYR A C 1
ATOM 871 O O . TYR A 1 104 ? 5.367 -7.281 -11.480 1.00 92.31 104 TYR A O 1
ATOM 879 N N . ASN A 1 105 ? 5.529 -8.359 -9.511 1.00 90.56 105 ASN A N 1
ATOM 880 C CA . ASN A 1 105 ? 5.904 -9.640 -10.105 1.00 90.56 105 ASN A CA 1
ATOM 881 C C . ASN A 1 105 ? 4.840 -10.150 -11.098 1.00 90.56 105 ASN A C 1
ATOM 883 O O . ASN A 1 105 ? 5.185 -10.648 -12.166 1.00 90.56 105 ASN A O 1
ATOM 887 N N . SER A 1 106 ? 3.543 -9.984 -10.800 1.00 91.00 106 SER A N 1
ATOM 888 C CA . SER A 1 106 ? 2.468 -10.429 -11.708 1.00 91.00 106 SER A CA 1
ATOM 889 C C . SER A 1 106 ? 2.404 -9.664 -13.034 1.00 91.00 106 SER A C 1
ATOM 891 O O . SER A 1 106 ? 1.881 -10.197 -14.009 1.00 91.00 106 SER A O 1
ATOM 893 N N . ILE A 1 107 ? 2.944 -8.442 -13.084 1.00 87.00 107 ILE A N 1
ATOM 894 C CA . ILE A 1 107 ? 2.994 -7.611 -14.297 1.00 87.00 107 ILE A CA 1
ATOM 895 C C . ILE A 1 107 ? 4.390 -7.582 -14.937 1.00 87.00 107 ILE A C 1
ATOM 897 O O . ILE A 1 107 ? 4.659 -6.744 -15.792 1.00 87.00 107 ILE A O 1
ATOM 901 N N . GLY A 1 108 ? 5.287 -8.486 -14.527 1.00 84.75 108 GLY A N 1
ATOM 902 C CA . GLY A 1 108 ? 6.631 -8.617 -15.097 1.00 84.75 108 GLY A CA 1
ATOM 903 C C . GLY A 1 108 ? 7.657 -7.606 -14.578 1.00 84.75 108 GLY A C 1
ATOM 904 O O . GLY A 1 108 ? 8.803 -7.631 -15.019 1.00 84.75 108 GLY A O 1
ATOM 905 N N . LEU A 1 109 ? 7.293 -6.763 -13.607 1.00 85.12 109 LEU A N 1
ATOM 906 C CA . LEU A 1 109 ? 8.206 -5.857 -12.901 1.00 85.12 109 LEU A CA 1
ATOM 907 C C . LEU A 1 109 ? 8.954 -6.603 -11.783 1.00 85.12 109 LEU A C 1
ATOM 909 O O . LEU A 1 109 ? 8.870 -6.267 -10.600 1.00 85.12 109 LEU A O 1
ATOM 913 N N . ASN A 1 110 ? 9.655 -7.667 -12.167 1.00 83.94 110 ASN A N 1
ATOM 914 C CA . ASN A 1 110 ? 10.351 -8.548 -11.237 1.00 83.94 110 ASN A CA 1
ATOM 915 C C . ASN A 1 110 ? 11.526 -7.828 -10.560 1.00 83.94 110 ASN A C 1
ATOM 917 O O . ASN A 1 110 ? 12.204 -7.010 -11.175 1.00 83.94 110 ASN A O 1
ATOM 921 N N . ASN A 1 111 ? 11.802 -8.180 -9.302 1.00 82.94 111 ASN A N 1
ATOM 922 C CA . ASN A 1 111 ? 12.938 -7.676 -8.512 1.00 82.94 111 ASN A CA 1
ATOM 923 C C . ASN A 1 111 ? 12.940 -6.161 -8.227 1.00 82.94 111 ASN A C 1
ATOM 925 O O . ASN A 1 111 ? 13.929 -5.640 -7.711 1.00 82.94 111 ASN A O 1
ATOM 929 N N . ILE A 1 112 ? 11.839 -5.450 -8.487 1.00 87.00 112 ILE A N 1
ATOM 930 C CA . ILE A 1 112 ? 11.700 -4.054 -8.068 1.00 87.00 112 ILE A CA 1
ATOM 931 C C . ILE A 1 112 ? 11.471 -3.989 -6.555 1.00 87.00 112 ILE A C 1
ATOM 933 O O . ILE A 1 112 ? 10.517 -4.557 -6.026 1.00 87.00 112 ILE A O 1
ATOM 937 N N . GLN A 1 113 ? 12.325 -3.243 -5.857 1.00 88.75 113 GLN A N 1
ATOM 938 C CA . GLN A 1 113 ? 12.149 -2.943 -4.436 1.00 88.75 113 GLN A CA 1
ATOM 939 C C . GLN A 1 113 ? 11.117 -1.830 -4.238 1.00 88.75 113 GLN A C 1
ATOM 941 O O . GLN A 1 113 ? 11.039 -0.902 -5.042 1.00 88.75 113 GLN A O 1
ATOM 946 N N . LEU A 1 114 ? 10.332 -1.887 -3.159 1.00 91.44 114 LEU A N 1
ATOM 947 C CA . LEU A 1 114 ? 9.474 -0.760 -2.784 1.00 91.44 114 LEU A CA 1
ATOM 948 C C . LEU A 1 114 ? 10.296 0.359 -2.127 1.00 91.44 114 LEU A C 1
ATOM 950 O O . LEU A 1 114 ? 11.276 0.057 -1.449 1.00 91.44 114 LEU A O 1
ATOM 954 N N . PRO A 1 115 ? 9.858 1.628 -2.226 1.00 89.38 115 PRO A 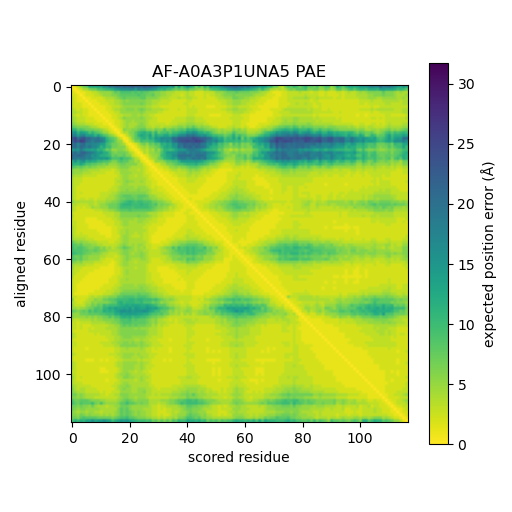N 1
ATOM 955 C CA . PRO A 1 115 ? 10.418 2.709 -1.419 1.00 89.38 115 PRO A CA 1
ATOM 956 C C . PRO A 1 115 ? 10.324 2.403 0.081 1.00 89.38 115 PRO A C 1
ATOM 958 O O . PRO A 1 115 ? 9.434 1.675 0.517 1.00 89.38 115 PRO A O 1
ATOM 961 N N . GLU A 1 116 ? 11.191 2.990 0.894 1.00 87.88 116 GLU A N 1
ATOM 962 C CA . GLU A 1 116 ? 10.997 3.029 2.349 1.00 87.88 116 GLU A CA 1
ATOM 963 C C . GLU A 1 116 ? 10.031 4.170 2.734 1.00 87.88 116 GLU A C 1
ATOM 965 O O . GLU A 1 116 ? 9.732 5.036 1.904 1.00 87.88 116 GLU A O 1
ATOM 970 N N . PHE A 1 117 ? 9.516 4.176 3.972 1.00 82.31 117 PHE A N 1
ATOM 971 C CA . PHE A 1 117 ? 8.633 5.238 4.485 1.00 82.31 117 PHE A CA 1
ATOM 972 C C . PHE A 1 117 ? 9.134 5.843 5.805 1.00 82.31 117 PHE A C 1
ATOM 974 O O . PHE A 1 117 ? 9.723 5.101 6.626 1.00 82.31 117 PHE A O 1
#

Radius of gyration: 16.13 Å; Cα contacts (8 Å, |Δi|>4): 181; chains: 1; bounding box: 37×24×47 Å

pLDDT: mean 90.26, std 8.06, range [64.06, 98.38]

Solvent-accessible surface area (backbone atoms only — not comparable to full-atom values): 6972 Å² total; per-residue (Å²): 142,52,77,68,47,73,42,86,73,43,81,48,73,48,68,49,76,84,60,82,72,79,86,55,94,88,58,69,70,48,73,48,81,44,80,47,81,44,75,41,95,79,32,30,36,29,42,40,35,43,34,40,43,31,26,40,83,87,66,46,65,48,36,42,38,39,40,31,34,40,36,34,38,73,57,70,60,89,70,92,46,72,68,55,51,50,58,52,44,68,68,45,45,64,60,53,49,54,55,50,48,53,49,33,45,75,72,70,48,62,91,64,79,79,83,86,136

Secondary structure (DSSP, 8-state):
--EEEEEEEEEEEEE-TT------TTS--EEEEEEEEEE-TTSSEEEEEEEEEEE-TT--EEEEEEEEEEEEESS--S---HHHHHHHHHHHHHHHHHHHHHHHHHTT-TTPPPPP-

Nearest PDB structures (foldseek):
  8hgn-assembly1_A  TM=5.772E-01  e=5.407E-02  Methylorubrum extorquens CM4
  6m9x-assembly1_B  TM=5.876E-01  e=6.168E-01  Branchiostoma floridae
  7z7o-assembly2_D-2  TM=5.553E-01  e=7.282E-01  Branchiostoma lanceolatum
  2g3o-assembly1_A  TM=7.020E-01  e=5.337E+00  Pontellina plumata

Mean predicted aligned error: 4.55 Å

Sequence (117 aa):
MEIKKYILKKFDYDINVSNKKFYTPDETIKQKLGINVKVLKDRKNMKLAFKIDMIDNDNINILKLKVEYILTLNNEVLDINKSFVKKILSKFYPIFSKLVLNFYNSIGLNNIQLPEF

Foldseek 3Di:
DDFPDKDFPDKDKDFPVVPVDDDDPPFDKDKDKDWDWAQDPVQQKIKIKIWIFIAGPVRDTGMIIITIMITGHPDGDPDDDPVVVVVVCVVCVVVVQVVVQVVCVVVVVHPDHDDDD

Organism: NCBI:txid285729